Protein AF-A0AAN5IDU0-F1 (afdb_monomer_lite)

Structure (mmCIF, N/CA/C/O backbone):
data_AF-A0AAN5IDU0-F1
#
_entry.id   AF-A0AAN5IDU0-F1
#
loop_
_atom_site.group_PDB
_atom_site.id
_atom_site.type_symbol
_atom_site.label_atom_id
_atom_site.label_alt_id
_atom_site.label_comp_id
_atom_site.label_asym_id
_atom_site.label_entity_id
_atom_site.label_seq_id
_atom_site.pdbx_PDB_ins_code
_atom_site.Cartn_x
_atom_site.Cartn_y
_atom_site.Cartn_z
_atom_site.occupancy
_atom_site.B_iso_or_equiv
_atom_site.auth_seq_id
_atom_site.auth_comp_id
_atom_site.auth_asym_id
_atom_site.auth_atom_id
_atom_site.pdbx_PDB_model_num
ATOM 1 N N . MET A 1 1 ? -17.775 13.441 -4.807 1.00 51.31 1 MET A N 1
ATOM 2 C CA . MET A 1 1 ? -17.029 12.196 -5.096 1.00 51.31 1 MET A CA 1
ATOM 3 C C . MET A 1 1 ? -16.475 11.544 -3.822 1.00 51.31 1 MET A C 1
ATOM 5 O O . MET A 1 1 ? -16.920 10.452 -3.500 1.00 51.31 1 MET A O 1
ATOM 9 N N . ALA A 1 2 ? -15.635 12.222 -3.023 1.00 65.62 2 ALA A N 1
ATOM 10 C CA . ALA A 1 2 ? -15.017 11.637 -1.816 1.00 65.62 2 ALA A CA 1
ATOM 11 C C . ALA A 1 2 ? -16.005 11.091 -0.756 1.00 65.62 2 ALA A C 1
ATOM 13 O O . ALA A 1 2 ? -15.813 9.990 -0.252 1.00 65.62 2 ALA A O 1
ATOM 14 N N . LYS A 1 3 ? -17.103 11.805 -0.456 1.00 74.94 3 LYS A N 1
ATOM 15 C CA . LYS A 1 3 ? -18.095 11.360 0.551 1.00 74.94 3 LYS A CA 1
ATOM 16 C C . LYS A 1 3 ? -18.748 10.011 0.217 1.00 74.94 3 LYS A C 1
ATOM 18 O O . LYS A 1 3 ? -18.932 9.189 1.105 1.00 74.94 3 LYS A O 1
ATOM 23 N N . HIS A 1 4 ? -19.084 9.791 -1.055 1.00 81.12 4 HIS A N 1
ATOM 24 C CA . HIS A 1 4 ? -19.683 8.531 -1.509 1.00 81.12 4 HIS A CA 1
ATOM 25 C C . HIS A 1 4 ? -18.672 7.383 -1.452 1.00 81.12 4 HIS A C 1
ATOM 27 O O . HIS A 1 4 ? -19.005 6.297 -0.993 1.00 81.12 4 HIS A O 1
ATOM 33 N N . PHE A 1 5 ? -17.425 7.642 -1.851 1.00 82.56 5 PHE A N 1
ATOM 34 C CA . PHE A 1 5 ? -16.356 6.651 -1.787 1.00 82.56 5 PHE A CA 1
ATOM 35 C C . PHE A 1 5 ? -16.093 6.175 -0.350 1.00 82.56 5 PHE A C 1
ATOM 37 O O . PHE A 1 5 ? -16.085 4.974 -0.087 1.00 82.56 5 PHE A O 1
ATOM 44 N N . PHE A 1 6 ? -15.990 7.105 0.606 1.00 84.38 6 PHE A N 1
ATOM 45 C CA . PHE A 1 6 ? -15.847 6.755 2.021 1.00 84.38 6 PHE A CA 1
ATOM 46 C C . PHE A 1 6 ? -17.049 5.979 2.566 1.00 84.38 6 PHE A C 1
ATOM 48 O O . PHE A 1 6 ? -16.862 5.038 3.329 1.00 84.38 6 PHE A O 1
ATOM 55 N N . ALA A 1 7 ? -18.276 6.321 2.163 1.00 89.69 7 ALA A N 1
ATOM 56 C CA . ALA A 1 7 ? -19.460 5.573 2.583 1.00 89.69 7 ALA A CA 1
ATOM 57 C C . ALA A 1 7 ? -19.407 4.101 2.131 1.00 89.69 7 ALA A C 1
ATOM 59 O O . ALA A 1 7 ? -19.722 3.208 2.916 1.00 89.69 7 ALA A O 1
ATOM 60 N N . VAL A 1 8 ? -18.943 3.842 0.903 1.00 91.31 8 VAL A N 1
ATOM 61 C CA . VAL A 1 8 ? -18.760 2.478 0.382 1.00 91.31 8 VAL A CA 1
ATOM 62 C C . VAL A 1 8 ? -17.695 1.718 1.174 1.00 91.31 8 VAL A C 1
ATOM 64 O O . VAL A 1 8 ? -17.924 0.569 1.548 1.00 91.31 8 VAL A O 1
ATOM 67 N N . LEU A 1 9 ? -16.562 2.351 1.492 1.00 91.06 9 LEU A N 1
ATOM 68 C CA . LEU A 1 9 ? -15.507 1.720 2.292 1.00 91.06 9 LEU A CA 1
ATOM 69 C C . LEU A 1 9 ? -15.981 1.363 3.702 1.00 91.06 9 LEU A C 1
ATOM 71 O O . LEU A 1 9 ? -15.706 0.262 4.172 1.00 91.06 9 LEU A O 1
ATOM 75 N N . LYS A 1 10 ? -16.744 2.248 4.353 1.00 91.50 10 LYS A N 1
ATOM 76 C CA . LYS A 1 10 ? -17.341 1.967 5.667 1.00 91.50 10 LYS A CA 1
ATOM 77 C C . LYS A 1 10 ? -18.318 0.799 5.608 1.00 91.50 10 LYS A C 1
ATOM 79 O O . LYS A 1 10 ? -18.281 -0.072 6.474 1.00 91.50 10 LYS A O 1
ATOM 84 N N . ALA A 1 11 ? -19.169 0.758 4.582 1.00 93.44 11 ALA A N 1
ATOM 85 C CA . ALA A 1 11 ? -20.096 -0.350 4.381 1.00 93.44 11 ALA A CA 1
ATOM 86 C C . ALA A 1 11 ? -19.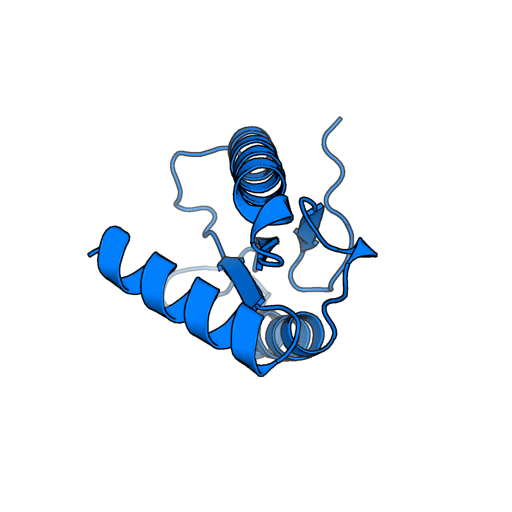340 -1.676 4.182 1.00 93.44 11 ALA A C 1
ATOM 88 O O . ALA A 1 11 ? -19.635 -2.662 4.855 1.00 93.44 11 ALA A O 1
ATOM 89 N N . ALA A 1 12 ? -18.303 -1.683 3.339 1.00 92.44 12 ALA A N 1
ATOM 90 C CA . ALA A 1 12 ? -17.451 -2.852 3.133 1.00 92.44 12 ALA A CA 1
ATOM 91 C C . ALA A 1 12 ? -16.752 -3.297 4.429 1.00 92.44 12 ALA A C 1
ATOM 93 O O . ALA A 1 12 ? -16.784 -4.482 4.763 1.00 92.44 12 ALA A O 1
ATOM 94 N N . ALA A 1 13 ? -16.192 -2.357 5.197 1.00 93.00 13 ALA A N 1
ATOM 95 C CA . ALA A 1 13 ? -15.544 -2.642 6.475 1.00 93.00 13 ALA A CA 1
ATOM 96 C C . ALA A 1 13 ? -16.526 -3.210 7.510 1.00 93.00 13 ALA A C 1
ATOM 98 O O . ALA A 1 13 ? -16.191 -4.149 8.232 1.00 93.00 13 ALA A O 1
ATOM 99 N N . SER A 1 14 ? -17.762 -2.706 7.544 1.00 93.19 14 SER A N 1
ATOM 100 C CA . SER A 1 14 ? -18.827 -3.246 8.392 1.00 93.19 14 SER A CA 1
ATOM 101 C C . SER A 1 14 ? -19.203 -4.682 8.005 1.00 93.19 14 SER A C 1
ATOM 103 O O . SER A 1 14 ? -19.380 -5.515 8.890 1.00 93.19 14 SER A O 1
ATOM 105 N N . MET A 1 15 ? -19.260 -4.998 6.706 1.00 93.25 15 MET A N 1
ATOM 106 C CA . MET A 1 15 ? -19.631 -6.329 6.205 1.00 93.25 15 MET A CA 1
ATOM 107 C C . MET A 1 15 ? -18.508 -7.373 6.294 1.00 93.25 15 MET A C 1
ATOM 109 O O . MET A 1 15 ? -18.786 -8.559 6.458 1.00 93.25 15 MET A O 1
ATOM 113 N N . LYS A 1 16 ? -17.245 -6.967 6.115 1.00 91.81 16 LYS A N 1
ATOM 114 C CA . LYS A 1 16 ? -16.082 -7.870 5.986 1.00 91.81 16 LYS A CA 1
ATOM 115 C C . LYS A 1 16 ? -15.087 -7.767 7.142 1.00 91.81 16 LYS A C 1
ATOM 117 O O . LYS A 1 16 ? -14.062 -8.439 7.131 1.00 91.81 16 LYS A O 1
ATOM 122 N N . GLY A 1 17 ? -15.367 -6.925 8.132 1.00 90.88 17 GLY A N 1
ATOM 123 C CA . GLY A 1 17 ? -14.506 -6.680 9.288 1.00 90.88 17 GLY A CA 1
ATOM 124 C C . GLY A 1 17 ? -13.412 -5.639 9.043 1.00 90.88 17 GLY A C 1
ATOM 125 O O . GLY A 1 17 ? -12.979 -5.011 10.004 1.00 90.88 17 GLY A O 1
ATOM 126 N N . SER A 1 18 ? -12.994 -5.416 7.793 1.00 91.62 18 SER A N 1
ATOM 127 C CA . SER A 1 18 ? -12.092 -4.325 7.407 1.00 91.62 18 SER A CA 1
ATOM 128 C C . SER A 1 18 ? -12.245 -3.961 5.928 1.00 91.62 18 SER A C 1
ATOM 130 O O . SER A 1 18 ? -12.798 -4.737 5.147 1.00 91.62 18 SER A O 1
ATOM 132 N N . ALA A 1 19 ? -11.757 -2.782 5.549 1.00 93.38 19 ALA A N 1
ATOM 133 C CA . ALA A 1 19 ? -11.578 -2.382 4.155 1.00 93.38 19 ALA A CA 1
ATOM 134 C C . ALA A 1 19 ? -10.188 -1.766 3.945 1.00 93.38 19 ALA A C 1
ATOM 136 O O . ALA A 1 19 ? -9.467 -1.482 4.902 1.00 93.38 19 ALA A O 1
ATOM 137 N N . GLN A 1 20 ? -9.803 -1.572 2.685 1.00 91.75 20 GLN A N 1
ATOM 138 C CA . GLN A 1 20 ? -8.452 -1.171 2.303 1.00 91.75 20 GLN A CA 1
ATOM 139 C C . GLN A 1 20 ? -8.486 -0.048 1.266 1.00 91.75 20 GLN A C 1
ATOM 141 O O . GLN A 1 20 ? -9.233 -0.114 0.292 1.00 91.75 20 GLN A O 1
ATOM 146 N N . ILE A 1 21 ? -7.613 0.937 1.450 1.00 91.88 21 ILE A N 1
ATOM 147 C CA . ILE A 1 21 ? -7.210 1.913 0.443 1.00 91.88 21 ILE A CA 1
ATOM 148 C C . ILE A 1 21 ? -5.764 1.592 0.045 1.00 91.88 21 ILE A C 1
ATOM 150 O O . ILE A 1 21 ? -4.869 1.589 0.894 1.00 91.88 21 ILE A O 1
ATOM 154 N N . ALA A 1 22 ? -5.544 1.312 -1.239 1.00 91.44 22 ALA A N 1
ATOM 155 C CA . ALA A 1 22 ? -4.220 1.124 -1.826 1.00 91.44 22 ALA A CA 1
ATOM 156 C C . ALA A 1 22 ? -3.868 2.358 -2.668 1.00 91.44 22 ALA A C 1
ATOM 158 O O . ALA A 1 22 ? -4.382 2.533 -3.772 1.00 91.44 22 ALA A O 1
ATOM 159 N N . ASN A 1 23 ? -3.029 3.237 -2.123 1.00 88.75 23 ASN A N 1
ATOM 160 C CA . ASN A 1 23 ? -2.594 4.459 -2.790 1.00 88.75 23 ASN A CA 1
ATOM 161 C C . ASN A 1 23 ? -1.362 4.157 -3.647 1.00 88.75 23 ASN A C 1
ATOM 163 O O . ASN A 1 23 ? -0.312 3.827 -3.107 1.00 88.75 23 ASN A O 1
ATOM 167 N N . ILE A 1 24 ? -1.471 4.279 -4.967 1.00 87.00 24 ILE A N 1
ATOM 168 C CA . ILE A 1 24 ? -0.346 4.101 -5.894 1.00 87.00 24 ILE A CA 1
ATOM 169 C C . ILE A 1 24 ? -0.031 5.471 -6.488 1.00 87.00 24 ILE A C 1
ATOM 171 O O . ILE A 1 24 ? -0.905 6.079 -7.106 1.00 87.00 24 ILE A O 1
ATOM 175 N N . PHE A 1 25 ? 1.188 5.974 -6.296 1.00 78.94 25 PHE A N 1
ATOM 176 C CA . PHE A 1 25 ? 1.596 7.271 -6.844 1.00 78.94 25 PHE A CA 1
ATOM 177 C C . PHE A 1 25 ? 2.702 7.116 -7.881 1.00 78.94 25 PHE A C 1
ATOM 179 O O . PHE A 1 25 ? 3.546 6.233 -7.792 1.00 78.94 25 PHE A O 1
ATOM 186 N N . SER A 1 26 ? 2.689 7.993 -8.877 1.00 68.75 26 SER A N 1
ATOM 187 C CA . SER A 1 26 ? 3.723 8.070 -9.907 1.00 68.75 26 SER A CA 1
ATOM 188 C C . SER A 1 26 ? 4.810 9.061 -9.492 1.00 68.75 26 SER A C 1
ATOM 190 O O . SER A 1 26 ? 4.514 10.047 -8.823 1.00 68.75 26 SER A O 1
ATOM 192 N N . SER A 1 27 ? 6.043 8.863 -9.961 1.00 58.56 27 SER A N 1
ATOM 193 C CA . SER A 1 27 ? 7.141 9.840 -9.866 1.00 58.56 27 SER A CA 1
ATOM 194 C C . SER A 1 27 ? 6.837 11.191 -10.537 1.00 58.56 27 SER A C 1
ATOM 196 O O . SER A 1 27 ? 7.576 12.146 -10.331 1.00 58.56 27 SER A O 1
ATOM 198 N N . ILE A 1 28 ? 5.744 11.291 -11.302 1.00 55.38 28 ILE A N 1
ATOM 199 C CA . ILE A 1 28 ? 5.225 12.539 -11.889 1.00 55.38 28 ILE A CA 1
ATOM 200 C C . ILE A 1 28 ? 4.429 13.364 -10.850 1.00 55.38 28 ILE A C 1
ATOM 202 O O . ILE A 1 28 ? 4.062 14.512 -11.103 1.00 55.38 28 ILE A O 1
ATOM 206 N N . SER A 1 29 ? 4.139 12.819 -9.661 1.00 58.44 29 SER A N 1
ATOM 207 C CA . SER A 1 29 ? 3.489 13.591 -8.601 1.00 58.44 29 SER A CA 1
ATOM 208 C C . SER A 1 29 ? 4.414 14.694 -8.088 1.00 58.44 29 SER A C 1
ATOM 210 O O . SER A 1 29 ? 5.566 14.431 -7.768 1.00 58.44 29 SER A O 1
ATOM 212 N N . GLN A 1 30 ? 3.885 15.906 -7.906 1.00 65.81 30 GLN A N 1
ATOM 213 C CA . GLN A 1 30 ? 4.606 17.023 -7.266 1.00 65.81 30 GLN A CA 1
ATOM 214 C C . GLN A 1 30 ? 4.955 16.767 -5.787 1.00 65.81 30 GLN A C 1
ATOM 216 O O . GLN A 1 30 ? 5.625 17.582 -5.163 1.00 65.81 30 GLN A O 1
ATOM 221 N N . LEU A 1 31 ? 4.463 15.665 -5.219 1.00 73.31 31 LEU A N 1
ATOM 222 C CA . LEU A 1 31 ? 4.663 15.281 -3.830 1.00 73.31 31 LEU A CA 1
ATOM 223 C C . LEU A 1 31 ? 5.878 14.363 -3.705 1.00 73.31 31 LEU A C 1
ATOM 225 O O . LEU A 1 31 ? 6.056 13.433 -4.496 1.00 73.31 31 LEU A O 1
ATOM 229 N N . SER A 1 32 ? 6.687 14.619 -2.682 1.00 81.25 32 SER A N 1
ATOM 230 C CA . SER A 1 32 ? 7.839 13.794 -2.330 1.00 81.25 32 SER A CA 1
ATOM 231 C C . SER A 1 32 ? 7.409 12.454 -1.710 1.00 81.25 32 SER A C 1
ATOM 233 O O . SER A 1 32 ? 6.241 12.246 -1.356 1.00 81.25 32 SER A O 1
ATOM 235 N N . LYS A 1 33 ? 8.347 11.512 -1.551 1.00 80.31 33 LYS A N 1
ATOM 236 C CA . LYS A 1 33 ? 8.064 10.234 -0.864 1.00 80.31 33 LYS A CA 1
ATOM 237 C C . LYS A 1 33 ? 7.684 10.484 0.600 1.00 80.31 33 LYS A C 1
ATOM 239 O O . LYS A 1 33 ? 6.854 9.768 1.159 1.00 80.31 33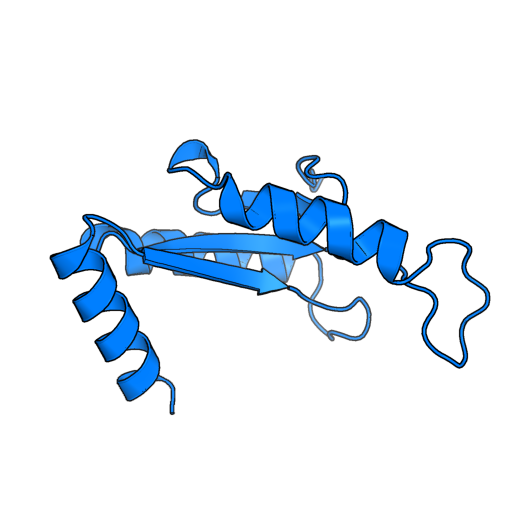 LYS A O 1
ATOM 244 N N . GLU A 1 34 ? 8.269 11.517 1.190 1.00 86.25 34 GLU A N 1
ATOM 245 C CA . GLU A 1 34 ? 8.068 12.023 2.543 1.00 86.25 34 GLU A CA 1
ATOM 246 C C . GLU A 1 34 ? 6.632 12.519 2.715 1.00 86.25 34 GLU A C 1
ATOM 248 O O . GLU A 1 34 ? 5.931 12.082 3.634 1.00 86.25 34 GLU A O 1
ATOM 253 N N . ASP A 1 35 ? 6.165 13.349 1.779 1.00 87.12 35 ASP A N 1
ATOM 254 C CA . ASP A 1 35 ? 4.793 13.858 1.764 1.00 87.12 35 ASP A CA 1
ATOM 255 C C . ASP A 1 35 ? 3.795 12.708 1.633 1.00 87.12 35 ASP A C 1
ATOM 257 O O . ASP A 1 35 ? 2.832 12.617 2.396 1.00 87.12 35 ASP A O 1
ATOM 261 N N . MET A 1 36 ? 4.053 11.772 0.716 1.00 87.12 36 MET A N 1
ATOM 262 C CA . MET A 1 36 ? 3.197 10.602 0.513 1.00 87.12 36 MET A CA 1
ATOM 263 C C . MET A 1 36 ? 3.143 9.705 1.750 1.00 87.12 36 MET A C 1
ATOM 265 O O . MET A 1 36 ? 2.066 9.228 2.121 1.00 87.12 36 MET A O 1
ATOM 269 N N . LYS A 1 37 ? 4.276 9.501 2.431 1.00 87.75 37 LYS A N 1
ATOM 270 C CA . LYS A 1 37 ? 4.327 8.757 3.695 1.00 87.75 37 LYS A CA 1
ATOM 271 C C . LYS A 1 37 ? 3.509 9.461 4.773 1.00 87.75 37 LYS A C 1
ATOM 273 O O . LYS A 1 37 ? 2.736 8.802 5.466 1.00 87.75 37 LYS A O 1
ATOM 278 N N . MET A 1 38 ? 3.634 10.781 4.900 1.00 90.44 38 MET A N 1
ATOM 279 C CA . MET A 1 38 ? 2.885 11.565 5.883 1.00 90.44 38 MET A CA 1
ATOM 280 C C . MET A 1 38 ? 1.378 11.533 5.608 1.00 90.44 38 MET A C 1
ATOM 282 O O . MET A 1 38 ? 0.597 11.241 6.516 1.00 90.44 38 MET A O 1
ATOM 286 N N . ILE A 1 39 ? 0.965 11.773 4.361 1.00 90.19 39 ILE A N 1
ATOM 287 C CA . ILE A 1 39 ? -0.439 11.728 3.933 1.00 90.19 39 ILE A CA 1
ATOM 288 C C . ILE A 1 39 ? -1.023 10.341 4.198 1.00 90.19 39 ILE A C 1
ATOM 290 O O . ILE A 1 39 ? -2.088 10.228 4.805 1.00 90.19 39 ILE A O 1
ATOM 294 N N . ASN A 1 40 ? -0.311 9.278 3.814 1.00 92.12 40 ASN A N 1
ATOM 295 C CA . ASN A 1 40 ? -0.765 7.914 4.057 1.00 92.12 40 ASN A CA 1
ATOM 296 C C . ASN A 1 40 ? -0.859 7.598 5.554 1.00 92.12 40 ASN A C 1
ATOM 298 O O . ASN A 1 40 ? -1.836 6.995 5.999 1.00 92.12 40 ASN A O 1
ATOM 302 N N . LYS A 1 41 ? 0.114 8.046 6.357 1.00 93.69 41 LYS A N 1
ATOM 303 C CA . LYS A 1 41 ? 0.087 7.853 7.809 1.00 93.69 41 LYS A CA 1
ATOM 304 C C . LYS A 1 41 ? -1.097 8.573 8.446 1.00 93.69 41 LYS A C 1
ATOM 306 O O . LYS A 1 41 ? -1.787 7.993 9.289 1.00 93.69 41 LYS A O 1
ATOM 311 N N . ARG A 1 42 ? -1.379 9.799 8.015 1.00 93.88 42 ARG A N 1
ATOM 312 C CA . ARG A 1 42 ? -2.547 10.555 8.466 1.00 93.88 42 ARG A CA 1
ATOM 313 C C . ARG A 1 42 ? -3.842 9.835 8.102 1.00 93.88 42 ARG A C 1
ATOM 315 O O . ARG A 1 42 ? -4.637 9.557 8.996 1.00 93.88 42 ARG A O 1
ATOM 322 N N . LEU A 1 43 ? -3.992 9.437 6.839 1.00 91.75 43 LEU A N 1
ATOM 323 C CA . LEU A 1 43 ? -5.160 8.699 6.358 1.00 91.75 43 LEU A CA 1
ATOM 324 C C . LEU A 1 43 ? -5.374 7.403 7.154 1.00 91.75 43 LEU A C 1
ATOM 326 O O . LEU A 1 43 ? -6.484 7.145 7.612 1.00 91.75 43 LEU A O 1
ATOM 330 N N . SER A 1 44 ? -4.306 6.634 7.397 1.00 94.75 44 SER A N 1
ATOM 331 C CA . SER A 1 44 ? -4.368 5.396 8.187 1.00 94.75 44 SER A CA 1
ATOM 332 C C . SER A 1 44 ? -4.854 5.615 9.617 1.00 94.75 44 SER A C 1
ATOM 334 O O . SER A 1 44 ? -5.527 4.756 10.176 1.00 94.75 44 SER A O 1
ATOM 336 N N . THR A 1 45 ? -4.529 6.767 10.208 1.00 95.56 45 THR A N 1
ATOM 337 C CA . THR A 1 45 ? -4.897 7.097 11.587 1.00 95.56 45 THR A CA 1
ATOM 338 C C . THR A 1 45 ? -6.346 7.565 11.657 1.00 95.56 45 THR A C 1
ATOM 340 O O . THR A 1 45 ? -7.107 7.068 12.483 1.00 95.56 45 THR A O 1
ATOM 343 N N . GLU A 1 46 ? -6.746 8.469 10.759 1.00 93.06 46 GLU A N 1
ATOM 344 C CA . GLU A 1 46 ? -8.113 9.002 10.686 1.00 93.06 46 GLU A CA 1
ATOM 345 C C . GLU A 1 46 ? -9.141 7.904 10.371 1.00 93.06 46 GLU A C 1
ATOM 347 O O . GLU A 1 46 ? -10.247 7.915 10.903 1.00 93.06 46 GLU A O 1
ATOM 352 N N . CYS A 1 47 ? -8.760 6.919 9.555 1.00 91.94 47 CYS A N 1
ATOM 353 C CA . CYS A 1 47 ? -9.640 5.839 9.106 1.00 91.94 47 CYS A CA 1
ATOM 354 C C . CYS A 1 47 ? -9.643 4.605 10.029 1.00 91.94 47 CYS A C 1
ATOM 356 O O . CYS A 1 47 ? -10.450 3.688 9.844 1.00 91.94 47 CYS A O 1
ATOM 358 N N . LYS A 1 48 ? -8.762 4.566 11.040 1.00 92.62 48 LYS A N 1
ATOM 359 C CA . LYS A 1 48 ? -8.551 3.379 11.884 1.00 92.62 48 LYS A CA 1
ATOM 360 C C . LYS A 1 48 ? -9.797 2.977 12.670 1.00 92.62 48 LYS A C 1
ATOM 362 O O . LYS A 1 48 ? -10.113 1.792 12.753 1.00 92.62 48 LYS A O 1
ATOM 367 N N . SER A 1 49 ? -10.517 3.951 13.231 1.00 92.31 49 SER A N 1
ATOM 368 C CA . SER A 1 49 ? -11.753 3.713 13.998 1.00 92.31 49 SER A CA 1
ATOM 369 C C . SER A 1 49 ? -12.859 3.077 13.152 1.00 92.31 49 SER A C 1
ATOM 371 O O . SER A 1 49 ? -13.735 2.399 13.682 1.00 92.31 49 SER A O 1
ATOM 373 N N . GLU A 1 50 ? -12.782 3.235 11.832 1.00 93.69 50 GLU A N 1
ATOM 374 C CA . GLU A 1 50 ? -13.728 2.690 10.860 1.00 93.69 50 GLU A CA 1
ATOM 375 C C . GLU A 1 50 ? -13.266 1.351 10.270 1.00 93.69 50 GLU A C 1
ATOM 377 O O . GLU A 1 50 ? -13.904 0.822 9.362 1.00 93.69 50 GLU A O 1
ATOM 382 N N . LYS A 1 51 ? -12.169 0.782 10.794 1.00 93.19 51 LYS A N 1
ATOM 383 C CA . LYS A 1 51 ? -11.538 -0.458 10.312 1.00 93.19 51 LYS A CA 1
ATOM 384 C C . LYS A 1 51 ? -11.124 -0.383 8.837 1.00 93.19 51 LYS A C 1
ATOM 386 O O . LYS A 1 51 ? -11.124 -1.388 8.124 1.00 93.19 51 LYS A O 1
ATOM 391 N N . ILE A 1 52 ? -10.772 0.813 8.375 1.00 94.44 52 ILE A N 1
ATOM 392 C CA . ILE A 1 52 ? -10.253 1.048 7.031 1.00 94.44 52 ILE A CA 1
ATOM 393 C C . ILE A 1 52 ? -8.739 1.241 7.141 1.00 94.44 52 ILE A C 1
ATOM 395 O O . ILE A 1 52 ? -8.260 2.127 7.850 1.00 94.44 52 ILE A O 1
ATOM 399 N N . ARG A 1 53 ? -7.987 0.412 6.419 1.00 94.81 53 ARG A N 1
ATOM 400 C CA . ARG A 1 53 ? -6.528 0.496 6.318 1.00 94.81 53 ARG A CA 1
ATOM 401 C C . ARG A 1 53 ? -6.122 1.339 5.122 1.00 94.81 53 ARG A C 1
ATOM 403 O O . ARG A 1 53 ? -6.789 1.305 4.089 1.00 94.81 53 ARG A O 1
ATOM 410 N N . ALA A 1 54 ? -4.997 2.031 5.235 1.00 94.81 54 ALA A N 1
ATOM 411 C CA . ALA A 1 54 ? -4.395 2.766 4.131 1.00 94.81 54 ALA A CA 1
ATOM 412 C C . ALA A 1 54 ? -2.932 2.358 3.953 1.00 94.81 54 ALA A C 1
ATOM 414 O O . ALA A 1 54 ? -2.133 2.455 4.886 1.00 94.81 54 ALA A O 1
ATOM 415 N N . THR A 1 55 ? -2.572 1.919 2.752 1.00 94.62 55 THR A N 1
ATOM 416 C CA . THR A 1 55 ? -1.196 1.554 2.402 1.00 94.62 55 THR A CA 1
ATOM 417 C C . THR A 1 55 ? -0.803 2.273 1.124 1.00 94.62 55 THR A C 1
ATOM 419 O O . THR A 1 55 ? -1.613 2.399 0.204 1.00 94.62 55 THR A O 1
ATOM 422 N N . CYS A 1 56 ? 0.434 2.760 1.079 1.00 93.12 56 CYS A N 1
ATOM 423 C CA . CYS A 1 56 ? 0.961 3.505 -0.053 1.00 93.12 56 CYS A CA 1
ATOM 424 C C . CYS A 1 56 ? 2.026 2.694 -0.795 1.00 93.12 56 CYS A C 1
ATOM 426 O O . CYS A 1 56 ? 2.789 1.952 -0.175 1.00 93.12 56 CYS A O 1
ATOM 428 N N . PHE A 1 57 ? 2.093 2.863 -2.113 1.00 91.62 57 PHE A N 1
ATOM 429 C CA . PHE A 1 57 ? 2.974 2.117 -3.000 1.00 91.62 57 PHE A CA 1
ATOM 430 C C . PHE A 1 57 ? 3.654 3.029 -4.016 1.00 91.62 57 PHE A C 1
ATOM 432 O O . PHE A 1 57 ? 3.010 3.860 -4.658 1.00 91.62 57 PHE A O 1
ATOM 439 N N . CYS A 1 58 ? 4.952 2.808 -4.202 1.00 87.94 58 CYS A N 1
ATOM 440 C CA . CYS A 1 58 ? 5.738 3.363 -5.292 1.00 87.94 58 CYS A CA 1
ATOM 441 C C . CYS A 1 58 ? 5.942 2.272 -6.362 1.00 87.94 58 CYS A C 1
ATOM 443 O O . CYS A 1 58 ? 6.682 1.320 -6.104 1.00 87.94 58 CYS A O 1
ATOM 445 N N . PRO A 1 59 ? 5.343 2.395 -7.562 1.00 84.06 59 PRO A N 1
ATOM 446 C CA . PRO A 1 59 ? 5.430 1.394 -8.626 1.00 84.06 59 PRO A CA 1
ATOM 447 C C . PRO A 1 59 ? 6.828 1.320 -9.273 1.00 84.06 59 PRO A C 1
ATOM 449 O O . PRO A 1 59 ? 7.070 0.470 -10.124 1.00 84.06 59 PRO A O 1
ATOM 452 N N . GLY A 1 60 ? 7.761 2.190 -8.876 1.00 79.94 60 GLY A N 1
ATOM 453 C CA . GLY A 1 60 ? 9.054 2.333 -9.536 1.00 79.94 60 GLY A CA 1
ATOM 454 C C . GLY A 1 60 ? 8.964 3.162 -10.817 1.00 79.94 60 GLY A C 1
ATOM 455 O O . GLY A 1 60 ? 7.924 3.732 -11.150 1.00 79.94 60 GLY A O 1
ATOM 456 N N . TRP A 1 61 ? 10.090 3.268 -11.517 1.00 79.69 61 TRP A N 1
ATOM 457 C CA . TRP A 1 61 ? 10.184 3.986 -12.787 1.00 79.69 61 TRP A CA 1
ATOM 458 C C . TRP A 1 61 ? 9.836 3.023 -13.914 1.00 79.69 61 TRP A C 1
ATOM 460 O O . TRP A 1 61 ? 10.707 2.385 -14.496 1.00 79.69 61 TRP A O 1
ATOM 470 N N . VAL A 1 62 ? 8.535 2.867 -14.141 1.00 78.88 62 VAL A N 1
ATOM 471 C CA . VAL A 1 62 ? 7.995 1.936 -15.130 1.00 78.88 62 VAL A CA 1
ATOM 472 C C . VAL A 1 62 ? 8.170 2.503 -16.532 1.00 78.88 62 VAL A C 1
ATOM 474 O O . VAL A 1 62 ? 7.858 3.671 -16.787 1.00 78.88 62 VAL A O 1
ATOM 477 N N . LYS A 1 63 ? 8.610 1.652 -17.456 1.00 75.69 63 LYS A N 1
ATOM 478 C CA . LYS A 1 63 ? 8.687 1.938 -18.881 1.00 75.69 63 LYS A CA 1
ATOM 479 C C . LYS A 1 63 ? 7.282 2.138 -19.432 1.00 75.69 63 LYS A C 1
ATOM 481 O O . LYS A 1 63 ? 6.586 1.197 -19.795 1.00 75.69 63 LYS A O 1
ATOM 486 N N . THR A 1 64 ? 6.868 3.393 -19.457 1.00 69.50 64 THR A N 1
ATOM 487 C CA . THR A 1 64 ? 5.722 3.863 -20.237 1.00 69.50 64 THR A CA 1
ATOM 488 C C . THR A 1 64 ? 6.237 4.357 -21.588 1.00 69.50 64 THR A C 1
ATOM 490 O O . THR A 1 64 ? 7.438 4.596 -21.713 1.00 69.50 64 THR A O 1
ATOM 493 N N . ASP A 1 65 ? 5.363 4.464 -22.591 1.00 63.62 65 ASP A N 1
ATOM 494 C CA . ASP A 1 65 ? 5.654 4.560 -24.038 1.00 63.62 65 ASP A CA 1
ATOM 495 C C . ASP A 1 65 ? 6.838 5.450 -24.483 1.00 63.62 65 ASP A C 1
ATOM 497 O O . ASP A 1 65 ? 7.380 5.250 -25.569 1.00 63.62 65 ASP A O 1
ATOM 501 N N . THR A 1 66 ? 7.274 6.418 -23.671 1.00 58.28 66 THR A N 1
ATOM 502 C CA . THR A 1 66 ? 8.335 7.389 -23.987 1.00 58.28 66 THR A CA 1
ATOM 503 C C . THR A 1 66 ? 9.594 7.319 -23.106 1.00 58.28 66 THR A C 1
ATOM 505 O O . THR A 1 66 ? 10.474 8.164 -23.263 1.00 58.28 66 THR A O 1
ATOM 508 N N . GLN A 1 67 ? 9.732 6.349 -22.191 1.00 62.97 67 GLN A N 1
ATOM 509 C CA . GLN A 1 67 ? 10.856 6.300 -21.236 1.00 62.97 67 GLN A CA 1
ATOM 510 C C . GLN A 1 67 ? 11.915 5.231 -21.570 1.00 62.97 67 GLN A C 1
ATOM 512 O O . GLN A 1 67 ? 11.602 4.094 -21.922 1.00 62.97 67 GLN A O 1
ATOM 517 N N . THR A 1 68 ? 13.195 5.577 -21.399 1.00 64.81 68 THR A N 1
ATOM 518 C CA . THR A 1 68 ? 14.342 4.651 -21.447 1.00 64.81 68 THR A CA 1
ATOM 519 C C . THR A 1 68 ? 14.663 4.140 -20.042 1.00 64.81 68 THR A C 1
ATOM 521 O O . THR A 1 68 ? 15.639 4.560 -19.424 1.00 64.81 68 THR A O 1
ATOM 524 N N . VAL A 1 69 ? 13.796 3.284 -19.511 1.00 70.44 69 VAL A N 1
ATOM 525 C CA . VAL A 1 69 ? 13.972 2.605 -18.218 1.00 70.44 69 VAL A CA 1
ATOM 526 C C . VAL A 1 69 ? 1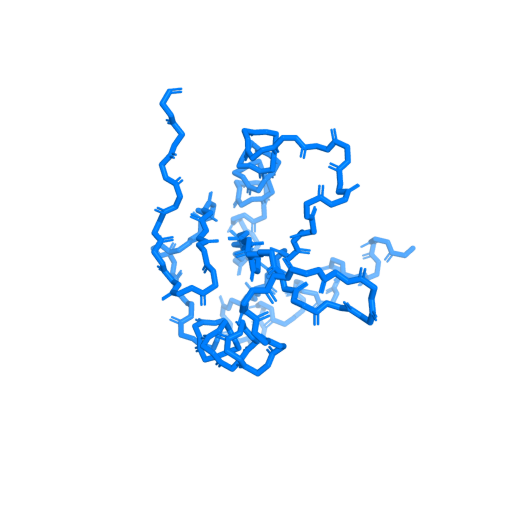3.733 1.109 -18.391 1.00 70.44 69 VAL A C 1
ATOM 528 O O . VAL A 1 69 ? 12.975 0.705 -19.275 1.00 70.44 69 VAL A O 1
ATOM 531 N N . ASP A 1 70 ? 14.393 0.302 -17.562 1.00 76.94 70 ASP A N 1
ATOM 532 C CA . ASP A 1 70 ? 14.438 -1.156 -17.734 1.00 76.94 70 ASP A CA 1
ATOM 533 C C . ASP A 1 70 ? 13.240 -1.891 -17.116 1.00 76.94 70 ASP A C 1
ATOM 535 O O . ASP A 1 70 ? 12.985 -3.034 -17.477 1.00 76.94 70 ASP A O 1
ATOM 539 N N . LEU A 1 71 ? 12.477 -1.248 -16.221 1.00 81.56 71 LEU A N 1
ATOM 540 C CA . LEU A 1 71 ? 11.347 -1.883 -15.539 1.00 81.56 71 LEU A CA 1
ATOM 541 C C . LEU A 1 71 ? 10.102 -1.897 -16.435 1.00 81.56 71 LEU A C 1
ATOM 543 O O . LEU A 1 71 ? 9.501 -0.849 -16.678 1.00 81.56 71 LEU A O 1
ATOM 547 N N . SER A 1 72 ? 9.677 -3.069 -16.897 1.00 84.69 72 SER A N 1
ATOM 548 C CA . SER A 1 72 ? 8.424 -3.222 -17.648 1.00 84.69 72 SER A CA 1
ATOM 549 C C . SER A 1 72 ? 7.179 -3.017 -16.773 1.00 84.69 72 SER A C 1
ATOM 551 O O . SER A 1 72 ? 7.225 -3.075 -15.539 1.00 84.69 72 SER A O 1
ATOM 553 N N . VAL A 1 73 ? 6.032 -2.783 -17.420 1.00 84.62 73 VAL A N 1
ATOM 554 C CA . VAL A 1 73 ? 4.732 -2.679 -16.737 1.00 84.62 73 VAL A CA 1
ATOM 555 C C . VAL A 1 73 ? 4.425 -3.964 -15.973 1.00 84.62 73 VAL A C 1
ATOM 557 O O . VAL A 1 73 ? 4.026 -3.913 -14.811 1.00 84.62 73 VAL A O 1
ATOM 560 N N . GLU A 1 74 ? 4.662 -5.120 -16.582 1.00 86.25 74 GLU A N 1
ATOM 561 C CA . GLU A 1 74 ? 4.410 -6.432 -15.994 1.00 86.25 74 GLU A CA 1
ATOM 562 C C . GLU A 1 74 ? 5.265 -6.679 -14.745 1.00 86.25 74 GLU A C 1
ATOM 564 O O . GLU A 1 74 ? 4.746 -7.154 -13.730 1.00 86.25 74 GLU A O 1
ATOM 569 N N . GLU A 1 75 ? 6.550 -6.317 -14.789 1.00 86.69 75 GLU A N 1
ATOM 570 C CA . GLU A 1 75 ? 7.476 -6.457 -13.657 1.00 86.69 75 GLU A CA 1
ATOM 571 C C . GLU A 1 75 ? 7.107 -5.552 -12.478 1.00 86.69 75 GLU A C 1
ATOM 573 O O . GLU A 1 75 ? 7.331 -5.921 -11.327 1.00 86.69 75 GLU A O 1
ATOM 578 N N . SER A 1 76 ? 6.496 -4.396 -12.741 1.00 87.06 76 SER A N 1
ATOM 579 C CA . SER A 1 76 ? 6.005 -3.495 -11.696 1.00 87.06 76 SER A CA 1
ATOM 580 C C . SER A 1 76 ? 4.657 -3.943 -11.122 1.00 87.06 76 SER A C 1
ATOM 582 O O . SER A 1 76 ? 4.484 -4.062 -9.907 1.00 87.06 76 SER A O 1
ATOM 584 N N . ILE A 1 77 ? 3.680 -4.213 -11.992 1.00 87.81 77 ILE A N 1
ATOM 585 C CA . ILE A 1 77 ? 2.276 -4.359 -11.596 1.00 87.81 77 ILE A CA 1
ATOM 586 C C . ILE A 1 77 ? 1.975 -5.747 -11.042 1.00 87.81 77 ILE A C 1
ATOM 588 O O . ILE A 1 77 ? 1.210 -5.859 -10.083 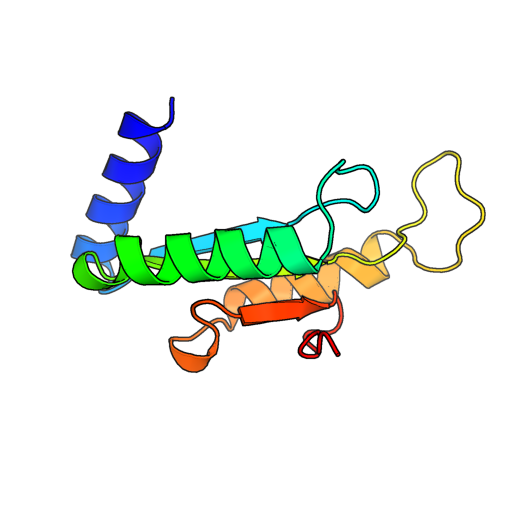1.00 87.81 77 ILE A O 1
ATOM 592 N N . ALA A 1 78 ? 2.553 -6.815 -11.598 1.00 89.19 78 ALA A N 1
ATOM 593 C CA . ALA A 1 78 ? 2.205 -8.166 -11.165 1.00 89.19 78 ALA A CA 1
ATOM 594 C C . ALA A 1 78 ? 2.609 -8.451 -9.700 1.00 89.19 78 ALA A C 1
ATOM 596 O O . ALA A 1 78 ? 1.775 -8.981 -8.955 1.00 89.19 78 ALA A O 1
ATOM 597 N N . PRO A 1 79 ? 3.826 -8.101 -9.232 1.00 88.69 79 PRO A N 1
ATOM 598 C CA . PRO A 1 79 ? 4.183 -8.231 -7.819 1.00 88.69 79 PRO A CA 1
ATOM 599 C C . PRO A 1 79 ? 3.364 -7.296 -6.926 1.00 88.69 79 PRO A C 1
ATOM 601 O O . PRO A 1 79 ? 2.864 -7.734 -5.890 1.00 88.69 79 PRO A O 1
ATOM 604 N N . LEU A 1 80 ? 3.140 -6.054 -7.364 1.00 90.75 80 LEU A N 1
ATOM 605 C CA . LEU A 1 80 ? 2.363 -5.071 -6.617 1.00 90.75 80 LEU A CA 1
ATOM 606 C C . LEU A 1 80 ? 0.913 -5.525 -6.394 1.00 90.75 80 LEU A C 1
ATOM 608 O O . LEU A 1 80 ? 0.410 -5.455 -5.275 1.00 90.75 80 LEU A O 1
ATOM 612 N N . ALA A 1 81 ? 0.247 -6.046 -7.426 1.00 90.62 81 ALA A N 1
ATOM 613 C CA . ALA A 1 81 ? -1.113 -6.568 -7.322 1.00 90.62 81 ALA A CA 1
ATOM 614 C C . ALA A 1 81 ? -1.195 -7.749 -6.343 1.00 90.62 81 ALA A C 1
ATOM 616 O O . ALA A 1 81 ? -2.094 -7.793 -5.503 1.00 90.62 81 ALA A O 1
ATOM 617 N N . ARG A 1 82 ? -0.227 -8.678 -6.400 1.00 91.00 82 ARG A N 1
ATOM 618 C CA . ARG A 1 82 ? -0.130 -9.781 -5.428 1.00 91.00 82 ARG A CA 1
ATOM 619 C C . ARG A 1 82 ? 0.048 -9.258 -4.009 1.00 91.00 82 ARG A C 1
ATOM 621 O O . ARG A 1 82 ? -0.634 -9.725 -3.101 1.00 91.00 82 ARG A O 1
ATOM 628 N N . PHE A 1 83 ? 0.918 -8.271 -3.827 1.00 92.00 83 PHE A N 1
ATOM 629 C CA . PHE A 1 83 ? 1.172 -7.702 -2.514 1.00 92.00 83 PHE A CA 1
ATOM 630 C C . PHE A 1 83 ? -0.060 -6.980 -1.957 1.00 92.00 83 PHE A C 1
ATOM 632 O O . PHE A 1 83 ? -0.409 -7.192 -0.797 1.00 92.00 83 PHE A O 1
ATOM 639 N N . ILE A 1 84 ? -0.798 -6.243 -2.797 1.00 91.88 84 ILE A N 1
ATOM 640 C CA . ILE A 1 84 ? -2.056 -5.585 -2.415 1.00 91.88 84 ILE A CA 1
ATOM 641 C C . ILE A 1 84 ? -3.083 -6.583 -1.864 1.00 91.88 84 ILE A C 1
ATOM 643 O O . ILE A 1 84 ? -3.781 -6.281 -0.896 1.00 91.88 84 ILE A O 1
ATOM 647 N N . LEU A 1 85 ? -3.153 -7.787 -2.433 1.00 91.06 85 LEU A N 1
ATOM 648 C CA . LEU A 1 85 ? -4.054 -8.841 -1.960 1.00 91.06 85 LEU A CA 1
ATOM 649 C C . LEU A 1 85 ? -3.611 -9.475 -0.631 1.00 91.06 85 LEU A C 1
ATOM 651 O O . LEU A 1 85 ? -4.441 -10.057 0.063 1.00 91.06 85 LEU A O 1
ATOM 655 N N . SER A 1 86 ? -2.335 -9.352 -0.259 1.00 91.88 86 SER A N 1
ATOM 656 C CA . SER A 1 86 ? -1.781 -9.886 0.996 1.00 91.88 86 SER A CA 1
ATOM 657 C C . SER A 1 86 ? -1.787 -8.901 2.171 1.00 91.88 86 SER A C 1
ATOM 659 O O . SER A 1 86 ? -1.295 -9.229 3.250 1.00 91.88 86 SER A O 1
ATOM 661 N N . LEU A 1 87 ? -2.319 -7.689 1.987 1.00 92.00 87 LEU A N 1
ATOM 662 C CA . LEU A 1 87 ? -2.238 -6.638 2.999 1.00 92.00 87 LEU A CA 1
ATOM 663 C C . LEU A 1 87 ? -3.033 -6.979 4.269 1.00 92.00 87 LEU A C 1
ATOM 665 O O . LEU A 1 87 ? -4.212 -7.339 4.246 1.00 92.00 87 LEU A O 1
ATOM 669 N N . ILE A 1 88 ? -2.365 -6.764 5.397 1.00 92.69 88 ILE A N 1
ATOM 670 C CA . ILE A 1 88 ? -2.850 -6.974 6.770 1.00 92.69 88 ILE A CA 1
ATOM 671 C C . ILE A 1 88 ? -2.599 -5.718 7.622 1.00 92.69 88 ILE A C 1
ATOM 673 O O . ILE A 1 88 ? -2.071 -4.724 7.118 1.00 92.69 88 ILE A O 1
ATOM 677 N N . GLU A 1 89 ? -3.011 -5.722 8.891 1.00 93.25 89 GLU A N 1
ATOM 678 C CA . GLU A 1 89 ? -2.968 -4.533 9.764 1.00 93.25 89 GLU A CA 1
ATOM 679 C C . GLU A 1 89 ? -1.550 -3.978 9.956 1.00 93.25 89 GLU A C 1
ATOM 681 O O . GLU A 1 89 ? -1.359 -2.770 10.054 1.00 93.25 89 GLU A O 1
ATOM 686 N N . GLU A 1 90 ? -0.541 -4.837 9.905 1.00 94.69 90 GLU A N 1
ATOM 687 C CA . GLU A 1 90 ? 0.881 -4.511 9.996 1.00 94.69 90 GLU A CA 1
ATOM 688 C C . GLU A 1 90 ? 1.344 -3.585 8.861 1.00 94.69 90 GLU A C 1
ATOM 690 O O . GLU A 1 90 ? 2.320 -2.852 9.013 1.00 94.69 90 GLU A O 1
ATOM 695 N N . HIS A 1 91 ? 0.627 -3.577 7.735 1.00 94.75 91 HIS A N 1
ATOM 696 C CA . HIS A 1 91 ? 0.912 -2.728 6.577 1.00 94.75 91 HIS A CA 1
ATOM 697 C C . HIS A 1 91 ? 0.216 -1.360 6.653 1.00 94.75 91 HIS A C 1
ATOM 699 O O . HIS A 1 91 ? 0.412 -0.505 5.780 1.00 94.75 91 HIS A O 1
ATOM 705 N N . ASN A 1 92 ? -0.634 -1.143 7.658 1.00 95.44 92 ASN A N 1
ATOM 706 C CA . ASN A 1 92 ? -1.443 0.058 7.780 1.00 95.44 92 ASN A CA 1
ATOM 707 C C . ASN A 1 92 ? -0.570 1.289 8.086 1.00 95.44 92 ASN A C 1
ATOM 709 O O . ASN A 1 92 ? 0.179 1.336 9.063 1.00 95.44 92 ASN A O 1
ATOM 713 N N . GLY A 1 93 ? -0.677 2.312 7.243 1.00 93.94 93 GLY A N 1
ATOM 714 C CA . GLY A 1 93 ? 0.089 3.553 7.343 1.00 93.94 93 GLY A CA 1
ATOM 715 C C . GLY A 1 93 ? 1.498 3.494 6.752 1.00 93.94 93 GLY A C 1
ATOM 716 O O . GLY A 1 93 ? 2.192 4.509 6.789 1.00 93.94 93 GLY A O 1
ATOM 717 N N . ASN A 1 94 ? 1.910 2.364 6.172 1.00 93.38 94 ASN A N 1
ATOM 718 C CA . ASN A 1 94 ? 3.252 2.184 5.618 1.00 93.38 94 ASN A CA 1
ATOM 719 C C . ASN A 1 94 ? 3.324 2.474 4.110 1.00 93.38 94 ASN A C 1
ATOM 721 O O . ASN A 1 94 ? 2.308 2.533 3.411 1.00 93.38 94 ASN A O 1
ATOM 725 N N . LEU A 1 95 ? 4.557 2.666 3.638 1.00 91.94 95 LEU A N 1
ATOM 726 C CA . LEU A 1 95 ? 4.913 2.912 2.245 1.00 91.94 95 LEU A CA 1
ATOM 727 C C . LEU A 1 95 ? 5.831 1.787 1.753 1.00 91.94 95 LEU A C 1
ATOM 729 O O . LEU A 1 95 ? 6.839 1.501 2.401 1.00 91.94 95 LEU A O 1
ATOM 733 N N . TYR A 1 96 ? 5.505 1.206 0.602 1.00 92.50 96 TYR A N 1
ATOM 734 C CA . TYR A 1 96 ? 6.248 0.098 0.005 1.00 92.50 96 TYR A CA 1
ATOM 735 C C . TYR A 1 96 ? 6.634 0.374 -1.450 1.00 92.50 96 TYR A C 1
ATOM 737 O O . TYR A 1 96 ? 6.009 1.186 -2.135 1.00 92.50 96 TYR A O 1
ATOM 745 N N . SER A 1 97 ? 7.674 -0.293 -1.933 1.00 89.50 97 SER A N 1
ATOM 746 C CA . SER A 1 97 ? 8.015 -0.362 -3.355 1.00 89.50 97 SER A CA 1
ATOM 747 C C . SER A 1 97 ? 7.110 -1.356 -4.098 1.00 89.50 97 SER A C 1
ATOM 749 O O . SER A 1 97 ? 6.339 -2.105 -3.496 1.00 89.50 97 SER A O 1
ATOM 751 N N . TYR A 1 98 ? 7.250 -1.412 -5.424 1.00 86.06 98 TYR A N 1
ATOM 752 C CA . TYR A 1 98 ? 6.602 -2.411 -6.278 1.00 86.06 98 TYR A CA 1
ATOM 753 C C . TYR A 1 98 ? 7.018 -3.856 -5.956 1.00 86.06 98 TYR A C 1
ATOM 755 O O . TYR A 1 98 ? 6.257 -4.779 -6.227 1.00 86.06 98 TYR A O 1
ATOM 763 N N . THR A 1 99 ? 8.185 -4.055 -5.334 1.00 85.19 99 THR A N 1
ATOM 764 C CA . THR A 1 99 ? 8.661 -5.359 -4.843 1.00 85.19 99 THR A CA 1
ATOM 765 C C . THR A 1 99 ? 8.073 -5.745 -3.484 1.00 85.19 99 THR A C 1
ATOM 767 O O . THR A 1 99 ? 8.220 -6.890 -3.066 1.00 85.19 99 THR A O 1
ATOM 770 N N . GLY A 1 100 ? 7.377 -4.825 -2.806 1.00 88.00 100 GLY A N 1
ATOM 771 C CA . GLY A 1 100 ? 6.849 -5.025 -1.454 1.00 88.00 100 GLY A CA 1
ATOM 772 C C . GLY A 1 100 ? 7.839 -4.680 -0.340 1.00 88.00 100 GLY A C 1
ATOM 773 O O . GLY A 1 100 ? 7.529 -4.882 0.83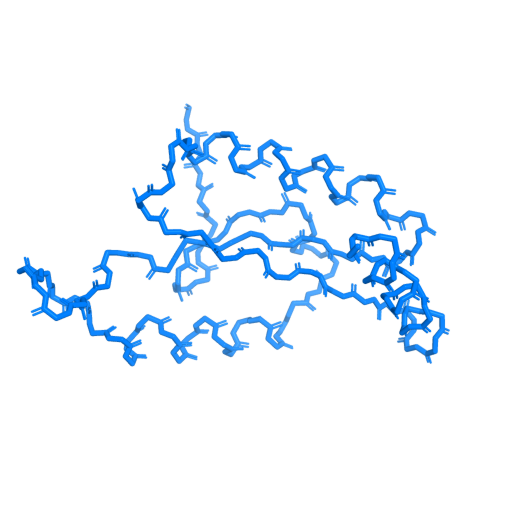3 1.00 88.00 100 GLY A O 1
ATOM 774 N N . ASP A 1 101 ? 9.000 -4.115 -0.675 1.00 91.31 101 ASP A N 1
ATOM 775 C CA . ASP A 1 101 ? 9.986 -3.690 0.315 1.00 91.31 101 ASP A CA 1
ATOM 776 C C . ASP A 1 101 ? 9.560 -2.369 0.973 1.00 91.31 101 ASP A C 1
ATOM 778 O O . ASP A 1 101 ? 9.097 -1.453 0.279 1.00 91.31 101 ASP A O 1
ATOM 782 N N . PRO A 1 102 ? 9.711 -2.218 2.301 1.00 90.69 102 PRO A N 1
ATOM 783 C CA . PRO A 1 102 ? 9.464 -0.948 2.968 1.00 90.69 102 PRO A CA 1
ATOM 784 C C . PRO A 1 102 ? 10.355 0.162 2.402 1.00 90.69 102 PRO A C 1
ATOM 786 O O . PRO A 1 102 ? 11.572 0.012 2.294 1.00 90.69 102 PRO A O 1
ATOM 789 N N . VAL A 1 103 ? 9.764 1.318 2.102 1.00 87.31 103 VAL A N 1
ATOM 790 C CA . VAL A 1 103 ? 10.532 2.503 1.707 1.00 87.31 103 VAL A CA 1
ATOM 791 C C . VAL A 1 103 ? 10.941 3.261 2.966 1.00 87.31 103 VAL A C 1
ATOM 793 O O . VAL A 1 103 ? 10.132 3.953 3.596 1.00 87.31 103 VAL A O 1
ATOM 796 N N . THR A 1 104 ? 12.213 3.136 3.339 1.00 76.50 104 THR A N 1
ATOM 797 C CA . THR A 1 104 ? 12.805 3.950 4.404 1.00 76.50 104 THR A CA 1
ATOM 798 C C . THR A 1 104 ? 13.106 5.347 3.875 1.00 76.50 104 THR A C 1
ATOM 800 O O . THR A 1 104 ? 13.604 5.523 2.765 1.00 76.50 104 THR A O 1
ATOM 803 N N . ILE A 1 105 ? 12.773 6.339 4.691 1.00 63.97 105 ILE A N 1
ATOM 804 C CA . ILE A 1 105 ? 13.060 7.752 4.469 1.00 63.97 105 ILE A CA 1
ATOM 805 C C . ILE A 1 105 ? 14.034 8.130 5.582 1.00 63.97 105 ILE A C 1
ATOM 807 O O . ILE A 1 105 ? 13.700 7.880 6.745 1.00 63.97 105 ILE A O 1
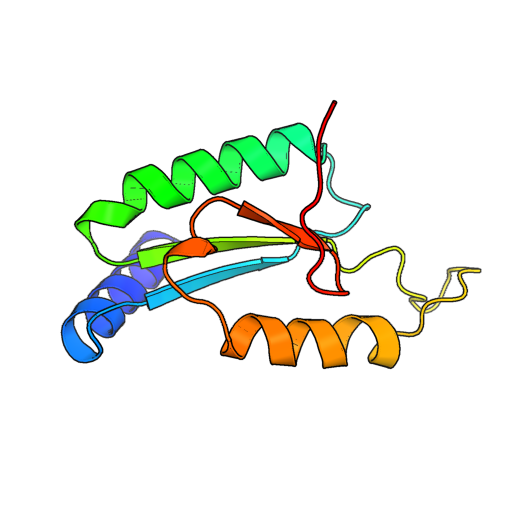ATOM 811 N N . TYR A 1 106 ? 15.222 8.617 5.217 1.00 51.25 106 TYR A N 1
ATOM 812 C CA . TYR A 1 106 ? 16.289 9.013 6.145 1.00 51.25 106 TYR A CA 1
ATOM 813 C C . TYR A 1 106 ? 16.138 10.466 6.585 1.00 51.25 106 TYR A C 1
ATOM 815 O O . TYR A 1 106 ? 15.728 11.286 5.734 1.00 51.25 106 TYR A O 1
#

Foldseek 3Di:
DVVVVVVVQLVVCVVPVAEEDEAEDEPPDPDDPVRVLVVQLVVLVVCVVSRYFYAYEYLPDEDDPPDPDDHHPCNRVVQQVVVRVVDDPVRGSFYAYSNRHGDDDD

Radius of gyration: 14.67 Å; chains: 1; bounding box: 36×27×38 Å

Secondary structure (DSSP, 8-state):
-HHHHHHHHHHHHHHHS-EEEEEE--TTSSS-HHHHHHHHHHHHHHTGGGTEEEEEEE--SB--TT---SB-HHHHHHHHHHHHHT--GGGTT-EEETTS-B----

Organism: NCBI:txid1317129

Sequence (106 aa):
MAKHFFAVLKAAASMKGSAQIANIFSSISQLSKEDMKMINKRLSTECKSEKIRATCFCPGWVKTDTQTVDLSVEESIAPLARFILSLIEEHNGNLYSYTGDPVTIY

InterPro domains:
  IPR036291 NAD(P)-binding domain superfamily [SSF51735] (2-102)
  IPR051468 Fungal Secondary Metabolite SDRs [PTHR43544] (2-103)

pLDDT: mean 85.21, std 10.88, range [51.25, 95.56]